Protein AF-A0A357ASH8-F1 (afdb_monomer_lite)

Radius of gyration: 19.85 Å; chains: 1; bounding box: 44×54×44 Å

Foldseek 3Di:
DACQVPPDPLLQGWDKDWDWDWDQDPVGTDTDIDIDIHDDPQNVVLVVVVVVLVPDPPDDPVRNVVVSVVSNVSSVVSSVVVVVVVVVVVVVVVVVVVVVVD

pLDDT: mean 91.65, std 9.65, range [43.06, 97.75]

Secondary structure (DSSP, 8-state):
-BTTTS--TT----EEEEEEEEEEETTEEEEEEEEEEE--HHHHHHHHHHHHHHH-TT--HHHHHHHHHHHHHHHHHHHHHHHHHHHHHHHHHHHHHHHTT-

Sequence (102 aa):
KDYIKKPKSSGYRSLHLIVQVPIFTEEGKKMMYAEVQLRTIAMDFWASVEHKLRYKKNLTLEQQKELEGDLISCAAISADLDTRMQNVYDYLKESTEAEGKN

Structure (mmCIF, N/CA/C/O backbone):
data_AF-A0A357ASH8-F1
#
_entry.id   AF-A0A357ASH8-F1
#
loop_
_atom_site.group_PDB
_atom_site.id
_atom_site.type_symbol
_atom_site.label_atom_id
_atom_site.label_alt_id
_atom_site.label_comp_id
_atom_site.label_asym_id
_atom_site.label_entity_id
_atom_site.label_seq_id
_atom_site.pdbx_PDB_ins_code
_atom_site.Cartn_x
_atom_site.Cartn_y
_atom_site.Cartn_z
_atom_site.occupancy
_atom_site.B_iso_or_equiv
_atom_site.auth_seq_id
_atom_site.auth_comp_id
_atom_site.auth_asym_id
_atom_site.auth_atom_id
_atom_site.pdbx_PDB_model_num
ATOM 1 N N . LYS A 1 1 ? -11.989 5.991 -1.717 1.00 92.75 1 LYS A N 1
ATOM 2 C CA . LYS A 1 1 ? -11.096 6.659 -2.691 1.00 92.75 1 LYS A CA 1
ATOM 3 C C . LYS A 1 1 ? -10.175 5.618 -3.305 1.00 92.75 1 LYS A C 1
ATOM 5 O O . LYS A 1 1 ? -9.541 4.885 -2.561 1.00 92.75 1 LYS A O 1
ATOM 10 N N . ASP A 1 2 ? -10.121 5.544 -4.630 1.00 95.38 2 ASP A N 1
ATOM 11 C CA . ASP A 1 2 ? -9.324 4.546 -5.350 1.00 95.38 2 ASP A CA 1
ATOM 12 C C . ASP A 1 2 ? -8.040 5.189 -5.898 1.00 95.38 2 ASP A C 1
ATOM 14 O O . ASP A 1 2 ? -8.045 5.782 -6.979 1.00 95.38 2 ASP A O 1
ATOM 18 N N . TYR A 1 3 ? -6.952 5.107 -5.123 1.00 96.31 3 TYR A N 1
ATOM 19 C CA . TYR A 1 3 ? -5.629 5.567 -5.559 1.00 96.31 3 TYR A CA 1
ATOM 20 C C . TYR A 1 3 ? -4.845 4.481 -6.302 1.00 96.31 3 TYR A C 1
ATOM 22 O O . TYR A 1 3 ? -3.692 4.701 -6.652 1.00 96.31 3 TYR A O 1
ATOM 30 N N . ILE A 1 4 ? -5.437 3.310 -6.544 1.00 93.44 4 ILE A N 1
ATOM 31 C CA . ILE A 1 4 ? -4.842 2.293 -7.414 1.00 93.44 4 ILE A CA 1
ATOM 32 C C . ILE A 1 4 ? -5.124 2.680 -8.868 1.00 93.44 4 ILE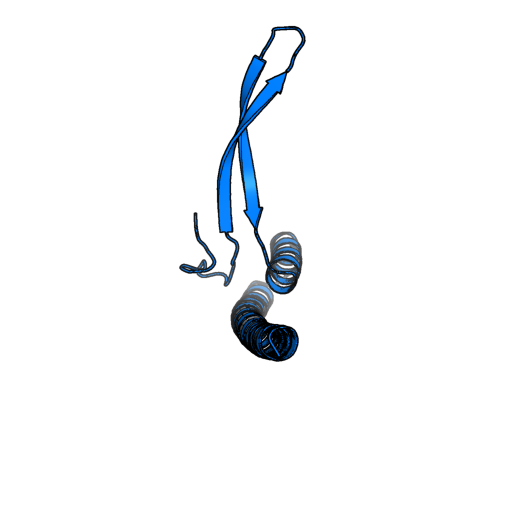 A C 1
ATOM 34 O O . ILE A 1 4 ? -4.195 2.773 -9.667 1.00 93.44 4 ILE A O 1
ATOM 38 N N . LYS A 1 5 ? -6.386 3.005 -9.190 1.00 93.25 5 LYS A N 1
ATOM 39 C CA . LYS A 1 5 ? -6.787 3.492 -10.523 1.00 93.25 5 LYS A CA 1
ATOM 40 C C . LYS A 1 5 ? -6.306 4.909 -10.815 1.00 93.25 5 LYS A C 1
ATOM 42 O O . LYS A 1 5 ? -5.995 5.229 -11.958 1.00 93.25 5 LYS A O 1
ATOM 47 N N . LYS A 1 6 ? -6.292 5.777 -9.799 1.00 94.62 6 LYS A N 1
ATOM 48 C CA . LYS A 1 6 ? -5.857 7.179 -9.910 1.00 94.62 6 LYS A CA 1
ATOM 49 C C . LYS A 1 6 ? -4.766 7.467 -8.871 1.00 94.62 6 LYS A C 1
ATOM 51 O O . LYS A 1 6 ? -5.074 8.055 -7.829 1.00 94.62 6 LYS A O 1
ATOM 56 N N . PRO A 1 7 ? -3.520 7.018 -9.113 1.00 94.62 7 PRO A N 1
ATOM 57 C CA . PRO A 1 7 ? -2.414 7.243 -8.188 1.00 94.62 7 PRO A CA 1
ATOM 58 C C . PRO A 1 7 ? -2.169 8.734 -7.963 1.00 94.62 7 PRO A C 1
ATOM 60 O O . PRO A 1 7 ? -2.456 9.570 -8.822 1.00 94.62 7 PRO A O 1
ATOM 63 N N . LYS A 1 8 ? -1.627 9.077 -6.791 1.00 94.38 8 LYS A N 1
ATOM 64 C CA . LYS A 1 8 ? -1.176 10.452 -6.533 1.00 94.38 8 LYS A CA 1
ATOM 65 C C . LYS A 1 8 ? 0.059 10.766 -7.380 1.00 94.38 8 LYS A C 1
ATOM 67 O O . LYS A 1 8 ? 0.793 9.860 -7.763 1.00 94.38 8 LYS A O 1
ATOM 72 N N . SER A 1 9 ? 0.340 12.053 -7.579 1.00 93.12 9 SER A N 1
ATOM 73 C CA . SER A 1 9 ? 1.555 12.517 -8.268 1.00 93.12 9 SER A CA 1
ATOM 74 C C . SER A 1 9 ? 2.853 12.016 -7.626 1.00 93.12 9 SER A C 1
ATOM 76 O O . SER A 1 9 ? 3.837 11.835 -8.326 1.00 93.12 9 SER A O 1
ATOM 78 N N . SER A 1 10 ? 2.845 11.732 -6.320 1.00 90.94 10 SER A N 1
ATOM 79 C CA . SER A 1 10 ? 3.985 11.135 -5.615 1.00 90.94 10 SER A CA 1
ATOM 80 C C . SER A 1 10 ? 4.219 9.653 -5.932 1.00 90.94 10 SER A C 1
ATOM 82 O O . SER A 1 10 ? 5.165 9.079 -5.417 1.00 90.94 10 SER A O 1
ATOM 84 N N . GLY A 1 11 ? 3.342 8.999 -6.702 1.00 92.31 11 GLY A N 1
ATOM 85 C CA . GLY A 1 11 ? 3.378 7.552 -6.943 1.00 92.31 11 GLY A CA 1
ATOM 86 C C . GLY A 1 11 ? 2.571 6.722 -5.938 1.00 92.31 11 GLY A C 1
ATOM 87 O O . GLY A 1 11 ? 2.377 5.527 -6.150 1.00 92.31 11 GLY A O 1
ATOM 88 N N . TYR A 1 12 ? 2.028 7.341 -4.883 1.00 95.75 12 TYR A N 1
ATOM 89 C CA . TYR A 1 12 ? 1.250 6.642 -3.855 1.00 95.75 12 TYR A CA 1
ATOM 90 C C . TYR A 1 12 ? 0.018 5.925 -4.428 1.00 95.75 12 TYR A C 1
ATOM 92 O O . TYR A 1 12 ? -0.815 6.544 -5.104 1.00 95.75 12 TYR A O 1
ATOM 100 N N . ARG A 1 13 ? -0.128 4.646 -4.059 1.00 96.94 13 ARG A N 1
ATOM 101 C CA . ARG A 1 13 ? -1.231 3.748 -4.431 1.00 96.94 13 ARG A CA 1
ATOM 102 C C . ARG A 1 13 ? -1.792 3.043 -3.198 1.00 96.94 13 ARG A C 1
ATOM 104 O O . ARG A 1 13 ? -1.041 2.581 -2.348 1.00 96.94 13 ARG A O 1
ATOM 111 N N . SER A 1 14 ? -3.118 3.003 -3.092 1.00 96.94 14 SER A N 1
ATOM 112 C CA . SER A 1 14 ? -3.883 2.296 -2.054 1.00 96.94 14 SER A CA 1
ATOM 113 C C . SER A 1 14 ? -5.377 2.434 -2.361 1.00 96.94 14 SER A C 1
ATOM 115 O O . SER A 1 14 ? -5.807 3.455 -2.909 1.00 96.94 14 SER A O 1
ATOM 117 N N . LEU A 1 15 ? -6.196 1.458 -1.982 1.00 97.56 15 LEU A N 1
ATOM 118 C CA . LEU A 1 15 ? -7.650 1.606 -2.003 1.00 97.56 15 LEU A CA 1
ATOM 119 C C . LEU A 1 15 ? -8.132 1.982 -0.602 1.00 97.56 15 LEU A C 1
ATOM 121 O O . LEU A 1 15 ? -7.945 1.233 0.347 1.00 97.56 15 LEU A O 1
ATOM 125 N N . HIS A 1 16 ? -8.740 3.157 -0.464 1.00 97.56 16 HIS A N 1
ATOM 126 C CA . HIS A 1 16 ? -9.252 3.661 0.813 1.00 97.56 16 HIS A CA 1
ATOM 127 C C . HIS A 1 16 ? -10.767 3.515 0.857 1.00 97.56 16 HIS A C 1
ATOM 129 O O . HIS A 1 16 ? -11.468 4.062 0.002 1.00 97.56 16 HIS A O 1
ATOM 135 N N . LEU A 1 17 ? -11.283 2.836 1.868 1.00 97.25 17 LEU A N 1
ATOM 136 C CA . LEU A 1 17 ? -12.706 2.643 2.109 1.00 97.25 17 LEU A CA 1
ATOM 137 C C . LEU A 1 17 ? -13.056 3.289 3.446 1.00 97.25 17 LEU A C 1
ATOM 139 O O . LEU A 1 17 ? -12.363 3.071 4.431 1.00 97.25 17 LEU A O 1
ATOM 143 N N . ILE A 1 18 ? -14.126 4.077 3.486 1.00 97.31 18 ILE A N 1
ATOM 144 C CA . ILE A 1 18 ? -14.689 4.563 4.747 1.00 97.31 18 ILE A CA 1
ATOM 145 C C . ILE A 1 18 ? -15.920 3.711 5.008 1.00 97.31 18 ILE A C 1
ATOM 147 O O . ILE A 1 18 ? -16.859 3.726 4.213 1.00 97.31 18 ILE A O 1
ATOM 151 N N . VAL A 1 19 ? -15.887 2.944 6.090 1.00 97.25 19 VAL A N 1
ATOM 152 C CA . VAL A 1 19 ? -16.962 2.035 6.482 1.00 97.25 19 VAL A CA 1
ATOM 153 C C . VAL A 1 19 ? -17.549 2.484 7.806 1.00 97.25 19 VAL A C 1
ATOM 155 O O . VAL A 1 19 ? -16.848 3.034 8.654 1.00 97.25 19 VAL A O 1
ATOM 158 N N . GLN A 1 20 ? -18.844 2.256 7.986 1.00 97.62 20 GLN A N 1
ATOM 159 C CA . GLN A 1 20 ? -19.502 2.490 9.260 1.00 97.62 20 GLN A CA 1
ATOM 160 C C . GLN A 1 20 ? -19.600 1.162 10.011 1.00 97.62 20 GLN A C 1
ATOM 162 O O . GLN A 1 20 ? -20.159 0.199 9.490 1.00 97.62 20 GLN A O 1
ATOM 167 N N . VAL A 1 21 ? -19.060 1.107 11.225 1.00 96.75 21 VAL A N 1
ATOM 168 C CA . VAL A 1 21 ? -19.057 -0.091 12.068 1.00 96.75 21 VAL A CA 1
ATOM 169 C C . VAL A 1 21 ? -19.754 0.189 13.398 1.00 96.75 21 VAL A C 1
ATOM 171 O O . VAL A 1 21 ? -19.575 1.267 13.974 1.00 96.75 21 VAL A O 1
ATOM 174 N N . PRO A 1 22 ? -20.571 -0.746 13.903 1.00 97.00 22 PRO A N 1
ATOM 175 C CA . PRO A 1 22 ? -21.129 -0.624 15.237 1.00 97.00 22 PRO A CA 1
ATOM 176 C C . PRO A 1 22 ? -20.063 -0.954 16.283 1.00 97.00 22 PRO A C 1
ATOM 178 O O . PRO A 1 22 ? -19.447 -2.016 16.230 1.00 97.00 22 PRO A O 1
ATOM 181 N N . ILE A 1 23 ? -19.896 -0.076 17.266 1.00 96.44 23 ILE A N 1
ATOM 182 C CA . ILE A 1 23 ? -19.190 -0.382 18.510 1.00 96.44 23 ILE A CA 1
ATOM 183 C C . ILE A 1 23 ? -20.194 -0.414 19.659 1.00 96.44 23 ILE A C 1
ATOM 185 O O . ILE A 1 23 ? -21.172 0.339 19.673 1.00 96.44 23 ILE A O 1
ATOM 189 N N . PHE A 1 24 ? -19.965 -1.300 20.620 1.00 96.19 24 PHE A N 1
ATOM 190 C CA . PHE A 1 24 ? -20.822 -1.457 21.788 1.00 96.19 24 PHE A CA 1
ATOM 191 C C . PHE A 1 24 ? -20.084 -0.900 23.000 1.00 96.19 24 PHE A C 1
ATOM 193 O O . PHE A 1 24 ? -18.989 -1.349 23.325 1.00 96.19 24 PHE A O 1
ATOM 200 N N . THR A 1 25 ? -20.673 0.120 23.616 1.00 94.81 25 THR A N 1
ATOM 201 C CA . THR A 1 25 ? -20.154 0.794 24.813 1.00 94.81 25 THR A CA 1
ATOM 202 C C . THR A 1 25 ? -21.132 0.607 25.970 1.00 94.81 25 THR A C 1
ATOM 204 O O . THR A 1 25 ? -22.254 0.149 25.752 1.00 94.81 25 THR A O 1
ATOM 207 N N . GLU A 1 26 ? -20.746 0.992 27.187 1.00 95.25 26 GLU A N 1
ATOM 208 C CA . GLU A 1 26 ? -21.653 1.000 28.350 1.00 95.25 26 GLU A CA 1
ATOM 209 C C . GLU A 1 26 ? -22.897 1.879 28.117 1.00 95.25 26 GLU A C 1
ATOM 211 O O . GLU A 1 26 ? -23.988 1.554 28.570 1.00 95.25 26 GLU A O 1
ATOM 216 N N . GLU A 1 27 ? -22.761 2.942 27.318 1.00 93.44 27 GLU A N 1
ATOM 217 C CA . GLU A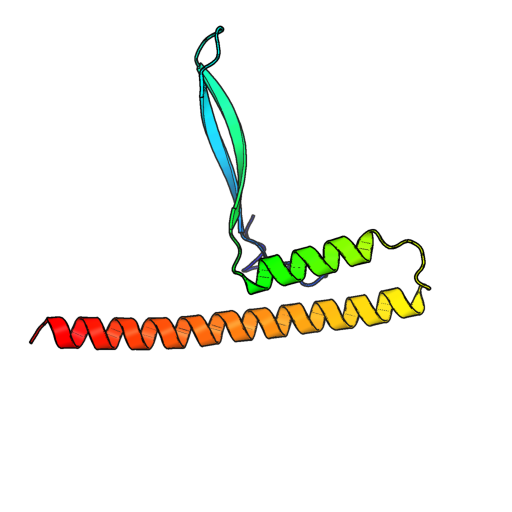 1 27 ? -23.852 3.840 26.912 1.00 93.44 27 GLU A CA 1
ATOM 218 C C . GLU A 1 27 ? -24.694 3.287 25.740 1.00 93.44 27 GLU A C 1
ATOM 220 O O . GLU A 1 27 ? -25.586 3.963 25.228 1.00 93.44 27 GLU A O 1
ATOM 225 N N . GLY A 1 28 ? -24.404 2.066 25.277 1.00 94.50 28 GLY A N 1
ATOM 226 C CA . GLY A 1 28 ? -25.103 1.397 24.182 1.00 94.50 28 GLY A CA 1
ATOM 227 C C . GLY A 1 28 ? -24.338 1.364 22.854 1.00 94.50 28 GLY A C 1
ATOM 228 O O . GLY A 1 28 ? -23.119 1.565 22.781 1.00 94.50 28 GLY A O 1
ATOM 229 N N . LYS A 1 29 ? -25.072 1.043 21.778 1.00 96.56 29 LYS A N 1
ATOM 230 C CA . LYS A 1 29 ? -24.545 0.879 20.414 1.00 96.56 29 LYS A CA 1
ATOM 231 C C . LYS A 1 29 ? -24.281 2.242 19.773 1.00 96.56 29 LYS A C 1
ATOM 233 O O . LYS A 1 29 ? -25.212 3.020 19.575 1.00 96.56 29 LYS A O 1
ATOM 238 N N . LYS A 1 30 ? -23.039 2.490 19.358 1.00 96.69 30 LYS A N 1
ATOM 239 C CA . LYS A 1 30 ? -22.633 3.692 18.615 1.00 96.69 30 LYS A CA 1
ATOM 240 C C . LYS A 1 30 ? -22.100 3.304 17.239 1.00 96.69 30 LYS A C 1
ATOM 242 O O . LYS A 1 30 ? -21.291 2.390 17.118 1.00 96.69 30 LYS A O 1
ATOM 247 N N . MET A 1 31 ? -22.561 3.988 16.194 1.00 97.25 31 MET A N 1
ATOM 248 C CA . MET A 1 31 ? -22.040 3.798 14.838 1.00 97.25 31 MET A CA 1
ATOM 249 C C . MET A 1 31 ? -20.833 4.710 14.627 1.00 97.25 31 MET A C 1
ATOM 251 O O . MET A 1 31 ? -20.963 5.929 14.710 1.00 97.25 31 MET A O 1
ATOM 255 N N . MET A 1 32 ? -19.677 4.125 14.332 1.00 96.75 32 MET A N 1
ATOM 256 C CA . MET A 1 32 ? -18.419 4.843 14.129 1.00 96.75 32 MET A CA 1
ATOM 257 C C . MET A 1 32 ? -17.928 4.663 12.699 1.00 96.75 32 MET A C 1
ATOM 259 O O . MET A 1 32 ? -18.141 3.615 12.094 1.00 96.75 32 MET A O 1
ATOM 263 N N . TYR A 1 33 ? -17.252 5.673 12.160 1.00 97.38 33 TYR A N 1
ATOM 264 C CA . TYR A 1 33 ? -16.561 5.548 10.882 1.00 97.38 33 TYR A CA 1
ATOM 265 C C . TYR A 1 33 ? -15.146 5.016 11.101 1.00 97.38 33 TYR A C 1
ATOM 267 O O . TYR A 1 33 ? -14.411 5.535 11.938 1.00 97.38 33 TYR A O 1
ATOM 275 N N . ALA A 1 34 ? -14.764 4.009 10.324 1.00 97.00 34 ALA A N 1
ATOM 276 C CA . ALA A 1 34 ? -13.406 3.495 10.242 1.00 97.00 34 ALA A CA 1
ATOM 277 C C . ALA A 1 34 ? -12.896 3.638 8.804 1.00 97.00 34 ALA A C 1
ATOM 279 O O . ALA A 1 34 ? -13.637 3.400 7.846 1.00 97.00 34 ALA A O 1
ATOM 280 N N . GLU A 1 35 ? -11.630 4.022 8.647 1.00 97.75 35 GLU A N 1
ATOM 281 C CA . GLU A 1 35 ? -10.950 3.958 7.355 1.00 97.75 35 GLU A CA 1
ATOM 282 C C . GLU A 1 35 ? -10.235 2.609 7.230 1.00 97.75 35 GLU A C 1
ATOM 284 O O . GLU A 1 35 ? -9.416 2.245 8.071 1.00 97.75 35 GLU A O 1
ATOM 289 N N . VAL A 1 36 ? -10.538 1.876 6.164 1.00 97.25 36 VAL A N 1
ATOM 290 C CA . VAL A 1 36 ? -9.862 0.636 5.785 1.00 97.25 36 VAL A CA 1
ATOM 291 C C . VAL A 1 36 ? -9.034 0.920 4.542 1.00 97.25 36 VAL A C 1
ATOM 293 O O . VAL A 1 36 ? -9.558 1.380 3.526 1.00 97.25 36 VAL A O 1
ATOM 296 N N . GLN A 1 37 ? -7.735 0.642 4.612 1.00 97.62 37 GLN A N 1
ATOM 297 C CA . GLN A 1 37 ? -6.827 0.775 3.479 1.00 97.62 37 GLN A CA 1
ATOM 298 C C . GLN A 1 37 ? -6.407 -0.610 2.993 1.00 97.62 37 GLN A C 1
ATOM 300 O O . GLN A 1 37 ? -5.842 -1.390 3.754 1.00 97.62 37 GLN A O 1
ATOM 305 N N . LEU A 1 38 ? -6.678 -0.904 1.725 1.00 97.25 38 LEU A N 1
ATOM 306 C CA . LEU A 1 38 ? -6.298 -2.151 1.069 1.00 97.25 38 LEU A CA 1
ATOM 307 C C . LEU A 1 38 ? -5.097 -1.890 0.157 1.00 97.25 38 LEU A C 1
ATOM 309 O O . LEU A 1 38 ? -5.129 -0.984 -0.684 1.00 97.25 38 LEU A O 1
ATOM 313 N N . ARG A 1 39 ? -4.036 -2.676 0.348 1.00 97.25 39 ARG A N 1
ATOM 314 C CA . ARG A 1 39 ? -2.745 -2.549 -0.337 1.00 97.25 39 ARG A CA 1
ATOM 315 C C . ARG A 1 39 ? -2.192 -3.926 -0.683 1.00 97.25 39 ARG A C 1
ATOM 317 O O . ARG A 1 39 ? -2.407 -4.877 0.064 1.00 97.25 39 ARG A O 1
ATOM 324 N N . THR A 1 40 ? -1.441 -4.007 -1.778 1.00 97.00 40 THR A N 1
ATOM 325 C CA . THR A 1 40 ? -0.500 -5.113 -1.994 1.00 97.00 40 THR A CA 1
ATOM 326 C C . THR A 1 40 ? 0.703 -4.952 -1.061 1.00 97.00 40 THR A C 1
ATOM 328 O O . THR A 1 40 ? 0.932 -3.878 -0.493 1.00 97.00 40 THR A O 1
ATOM 331 N N . ILE A 1 41 ? 1.510 -6.006 -0.924 1.00 97.00 41 ILE A N 1
ATOM 332 C CA . ILE A 1 41 ? 2.755 -5.954 -0.143 1.00 97.00 41 ILE A CA 1
ATOM 333 C C . ILE A 1 41 ? 3.698 -4.883 -0.712 1.00 97.00 41 ILE A C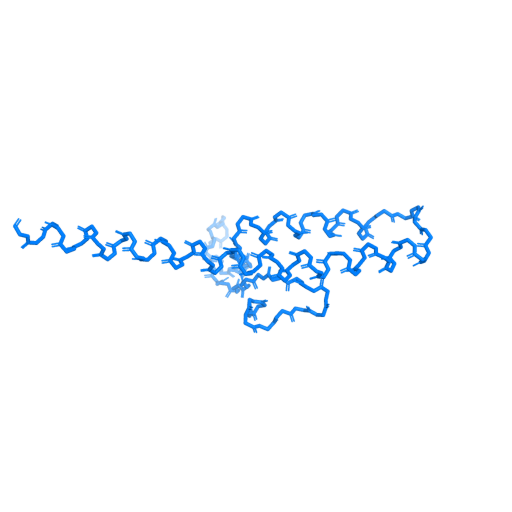 1
ATOM 335 O O . ILE A 1 41 ? 4.286 -4.113 0.048 1.00 97.00 41 ILE A O 1
ATOM 339 N N . ALA A 1 42 ? 3.799 -4.780 -2.042 1.00 96.25 42 ALA A N 1
ATOM 340 C CA . ALA A 1 42 ? 4.658 -3.799 -2.697 1.00 96.25 42 ALA A CA 1
ATOM 341 C C . ALA A 1 42 ? 4.197 -2.354 -2.432 1.00 96.25 42 ALA A C 1
ATOM 343 O O . ALA A 1 42 ? 5.018 -1.493 -2.110 1.00 96.25 42 ALA A O 1
ATOM 344 N N . MET A 1 43 ? 2.884 -2.091 -2.481 1.00 97.06 43 MET A N 1
ATOM 345 C CA . MET A 1 43 ? 2.322 -0.779 -2.130 1.00 97.06 43 MET A CA 1
ATOM 346 C C . MET A 1 43 ? 2.623 -0.392 -0.678 1.00 97.06 43 MET A C 1
ATOM 348 O O . MET A 1 43 ? 2.951 0.765 -0.407 1.00 97.06 43 MET A O 1
ATOM 352 N N . ASP A 1 44 ? 2.507 -1.336 0.258 1.00 96.38 44 ASP A N 1
ATOM 353 C CA . ASP A 1 44 ? 2.743 -1.056 1.675 1.00 96.38 44 ASP A CA 1
ATOM 354 C C . ASP A 1 44 ? 4.224 -0.822 1.996 1.00 96.38 44 ASP A C 1
ATOM 356 O O . ASP A 1 44 ? 4.572 0.128 2.709 1.00 96.38 44 ASP A O 1
ATOM 360 N N . PHE A 1 45 ? 5.102 -1.620 1.386 1.00 95.12 45 PHE A N 1
ATOM 361 C CA . PHE A 1 45 ? 6.543 -1.415 1.457 1.00 95.12 45 PHE A CA 1
ATOM 362 C C . PHE A 1 45 ? 6.931 -0.029 0.929 1.00 95.12 45 PHE A C 1
ATOM 364 O O . PHE A 1 45 ? 7.589 0.741 1.634 1.00 95.12 45 PHE A O 1
ATOM 371 N N . TRP A 1 46 ? 6.459 0.327 -0.269 1.00 96.12 46 TRP A N 1
ATOM 372 C CA . TRP A 1 46 ? 6.729 1.628 -0.875 1.00 96.12 46 TRP A CA 1
ATOM 373 C C . TRP A 1 46 ? 6.253 2.787 0.013 1.00 96.12 46 TRP A C 1
ATOM 375 O O . TRP A 1 46 ? 7.020 3.706 0.305 1.00 96.12 46 TRP A O 1
ATOM 385 N N . ALA A 1 47 ? 5.009 2.723 0.506 1.00 95.00 47 ALA A N 1
ATOM 386 C CA . ALA A 1 47 ? 4.430 3.773 1.344 1.00 95.00 47 ALA A CA 1
ATOM 387 C C . ALA A 1 47 ? 5.191 3.945 2.667 1.00 95.00 47 ALA A C 1
ATOM 389 O O . ALA A 1 47 ? 5.348 5.065 3.154 1.00 95.00 47 ALA A O 1
ATOM 390 N N . SER A 1 48 ? 5.698 2.849 3.234 1.00 93.44 48 SER A N 1
ATOM 391 C CA . SER A 1 48 ? 6.514 2.877 4.449 1.00 93.44 48 SER A CA 1
ATOM 392 C C . SER A 1 48 ? 7.866 3.566 4.236 1.00 93.44 48 SER A C 1
ATOM 394 O O . SER A 1 48 ? 8.342 4.276 5.127 1.00 93.44 48 SER A O 1
ATOM 396 N N . VAL A 1 49 ? 8.494 3.378 3.071 1.00 93.06 49 VAL A N 1
ATOM 397 C CA . VAL A 1 49 ? 9.756 4.052 2.719 1.00 93.06 49 VAL A CA 1
ATOM 398 C C . VAL A 1 49 ? 9.519 5.537 2.450 1.00 93.06 49 VAL A C 1
ATOM 400 O O . VAL A 1 49 ? 10.224 6.371 3.020 1.00 93.06 49 VAL A O 1
ATOM 403 N N . GLU A 1 50 ? 8.503 5.873 1.655 1.00 93.12 50 GLU A N 1
ATOM 404 C CA . GLU A 1 50 ? 8.154 7.262 1.336 1.00 93.12 50 GLU A CA 1
ATOM 405 C C . GLU A 1 50 ? 7.841 8.071 2.598 1.00 93.12 50 GLU A C 1
ATOM 407 O O . GLU A 1 50 ? 8.385 9.160 2.799 1.00 93.12 50 GLU A O 1
ATOM 412 N N . HIS A 1 51 ? 7.067 7.485 3.515 1.00 90.25 51 HIS A N 1
ATOM 413 C CA . HIS A 1 51 ? 6.765 8.113 4.791 1.00 90.25 51 HIS A CA 1
ATOM 414 C C . HIS A 1 51 ? 8.041 8.36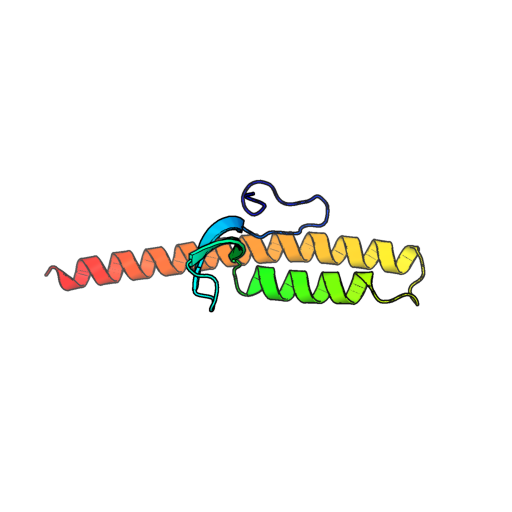6 5.602 1.00 90.25 51 HIS A C 1
ATOM 416 O O . HIS A 1 51 ? 8.254 9.467 6.100 1.00 90.25 51 HIS A O 1
ATOM 422 N N . LYS A 1 52 ? 8.947 7.386 5.715 1.00 88.56 52 LYS A N 1
ATOM 423 C CA . LYS A 1 52 ? 10.228 7.587 6.419 1.00 88.56 52 LYS A CA 1
ATOM 424 C C . LYS A 1 52 ? 11.075 8.686 5.778 1.00 88.56 52 LYS A C 1
ATOM 426 O O . LYS A 1 52 ? 11.734 9.429 6.506 1.00 88.56 52 LYS A O 1
ATOM 431 N N . LEU A 1 53 ? 11.058 8.796 4.449 1.00 86.88 53 LEU A N 1
ATOM 432 C CA . LEU A 1 53 ? 11.798 9.825 3.727 1.00 86.88 53 LEU A CA 1
ATOM 433 C C . LEU A 1 53 ? 11.255 11.227 4.032 1.00 86.88 53 LEU A C 1
ATOM 435 O O . LEU A 1 53 ? 12.037 12.097 4.408 1.00 86.88 53 LEU A O 1
ATOM 439 N N . ARG A 1 54 ? 9.930 11.426 3.977 1.00 82.50 54 ARG A N 1
ATOM 440 C CA . ARG A 1 54 ? 9.288 12.726 4.264 1.00 82.50 54 ARG A CA 1
ATOM 441 C C . ARG A 1 54 ? 9.617 13.293 5.646 1.00 82.50 54 ARG A C 1
ATOM 443 O O . ARG A 1 54 ? 9.620 14.506 5.827 1.00 82.50 54 ARG A O 1
ATOM 450 N N . TYR A 1 55 ? 9.865 12.431 6.631 1.00 81.12 55 TYR A N 1
ATOM 451 C CA . TYR A 1 55 ? 10.156 12.853 8.004 1.00 81.12 55 TYR A CA 1
ATOM 452 C C . TYR A 1 55 ? 11.650 13.092 8.278 1.00 81.12 55 TYR A C 1
ATOM 454 O O . TYR A 1 55 ? 11.992 13.650 9.325 1.00 81.12 55 TYR A O 1
ATOM 462 N N . LYS A 1 56 ? 12.560 12.721 7.366 1.00 83.12 56 LYS A N 1
ATOM 463 C CA . LYS A 1 56 ? 13.992 13.017 7.516 1.00 83.12 56 LYS A CA 1
ATOM 464 C C . LYS A 1 56 ? 14.281 14.473 7.143 1.00 83.12 56 LYS A C 1
ATOM 466 O O . LYS A 1 56 ? 14.304 14.836 5.976 1.00 83.12 56 LYS A O 1
ATOM 471 N N . LYS A 1 57 ? 14.587 15.297 8.150 1.00 69.81 57 LYS A N 1
ATOM 472 C CA . LYS A 1 57 ? 14.844 16.745 7.998 1.00 69.81 57 LYS A CA 1
ATOM 473 C C . LYS A 1 57 ? 16.266 17.123 7.549 1.00 69.81 57 LYS A C 1
ATOM 475 O O . LYS A 1 57 ? 16.541 18.303 7.381 1.00 69.81 57 LYS A O 1
ATOM 480 N N . ASN A 1 58 ? 17.159 16.151 7.353 1.00 81.62 58 ASN A N 1
ATOM 481 C CA . ASN A 1 58 ? 18.596 16.399 7.144 1.00 81.62 58 ASN A CA 1
ATOM 482 C C . ASN A 1 58 ? 19.044 16.286 5.675 1.00 81.62 58 ASN A C 1
ATOM 484 O O . ASN A 1 58 ? 20.234 16.131 5.417 1.00 81.62 58 ASN A O 1
ATOM 488 N N . LEU A 1 59 ? 18.113 16.297 4.721 1.00 84.25 59 LEU A N 1
ATOM 489 C CA . LEU A 1 59 ? 18.419 16.166 3.295 1.00 84.25 59 LEU A CA 1
ATOM 490 C C . LEU A 1 59 ? 18.435 17.535 2.623 1.00 84.25 59 LEU A C 1
ATOM 492 O O . LEU A 1 59 ? 17.548 18.354 2.881 1.00 84.25 59 LEU A O 1
ATOM 496 N N . THR A 1 60 ? 19.400 17.762 1.731 1.00 88.31 60 THR A N 1
ATOM 497 C CA . THR A 1 60 ? 19.388 18.946 0.863 1.00 88.31 60 THR A CA 1
ATOM 498 C C . THR A 1 60 ? 18.205 18.880 -0.109 1.00 88.31 60 THR A C 1
ATOM 500 O O . THR A 1 60 ? 17.659 17.807 -0.373 1.00 88.31 60 THR A O 1
ATOM 503 N N . LEU A 1 61 ? 17.798 20.024 -0.667 1.00 85.50 61 LEU A N 1
ATOM 504 C CA . LEU A 1 61 ? 16.698 20.078 -1.642 1.00 85.50 61 LEU A CA 1
ATOM 505 C C . LEU A 1 61 ? 16.965 19.209 -2.882 1.00 85.50 61 LEU A C 1
ATOM 507 O O . LEU A 1 61 ? 16.044 18.605 -3.424 1.00 85.50 61 LEU A O 1
ATOM 511 N N . GLU A 1 62 ? 18.221 19.129 -3.316 1.00 88.75 62 GLU A N 1
ATOM 512 C CA . GLU A 1 62 ? 18.627 18.320 -4.466 1.00 88.75 62 GLU A CA 1
ATOM 513 C C . GLU A 1 62 ? 18.490 16.819 -4.179 1.00 88.75 62 GLU A C 1
ATOM 515 O O . GLU A 1 62 ? 17.846 16.109 -4.947 1.00 88.75 62 GLU A O 1
ATOM 520 N N . GLN A 1 63 ? 18.971 16.365 -3.015 1.00 89.38 63 GLN A N 1
ATOM 521 C CA . GLN A 1 63 ? 18.828 14.974 -2.570 1.00 89.38 63 GLN A CA 1
ATOM 522 C C . GLN A 1 63 ? 17.361 14.566 -2.409 1.00 89.38 63 GLN A C 1
ATOM 524 O O . GLN A 1 63 ? 16.986 13.446 -2.744 1.00 89.38 63 GLN A O 1
ATOM 529 N N . GLN A 1 64 ? 16.515 15.466 -1.897 1.00 87.25 64 GLN A N 1
ATOM 530 C CA . GLN A 1 64 ? 15.079 15.202 -1.787 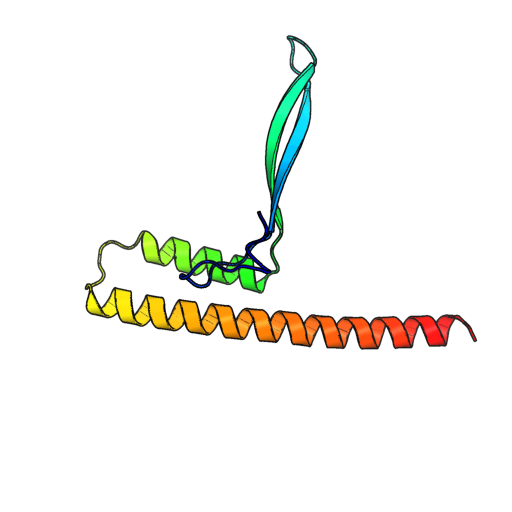1.00 87.25 64 GLN A CA 1
ATOM 531 C C . GLN A 1 64 ? 14.455 14.980 -3.164 1.00 87.25 64 GLN A C 1
ATOM 533 O O . GLN A 1 64 ? 13.728 14.009 -3.351 1.00 87.25 64 GLN A O 1
ATOM 538 N N . LYS A 1 65 ? 14.780 15.838 -4.135 1.00 88.25 65 LYS A N 1
ATOM 539 C CA . LYS A 1 65 ? 14.231 15.750 -5.490 1.00 88.25 65 LYS A CA 1
ATOM 540 C C . LYS A 1 65 ? 14.659 14.471 -6.214 1.00 88.25 65 LYS A C 1
ATOM 542 O O . LYS A 1 65 ? 13.840 13.865 -6.901 1.00 88.25 65 LYS A O 1
ATOM 547 N N . GLU A 1 66 ? 15.916 14.063 -6.062 1.00 91.50 66 GLU A N 1
ATOM 548 C CA . GLU A 1 66 ? 16.427 12.808 -6.625 1.00 91.50 66 GLU A CA 1
ATOM 549 C C . GLU A 1 66 ? 15.684 11.599 -6.037 1.00 91.50 66 GLU A C 1
ATOM 551 O O . GLU A 1 66 ? 15.098 10.806 -6.775 1.00 91.50 66 GLU A O 1
ATOM 556 N N . LEU A 1 67 ? 15.591 11.525 -4.705 1.00 91.19 67 LEU A N 1
ATOM 557 C CA . LEU A 1 67 ? 14.909 10.431 -4.009 1.00 91.19 67 LEU A CA 1
ATOM 558 C C . LEU A 1 67 ? 13.402 10.383 -4.303 1.00 91.19 67 LEU A C 1
ATOM 560 O O . LEU A 1 67 ? 12.825 9.300 -4.391 1.00 91.19 67 LEU A O 1
ATOM 564 N N . GLU A 1 68 ? 12.746 11.533 -4.468 1.00 90.81 68 GLU A N 1
ATOM 565 C CA . GLU A 1 68 ? 11.350 11.591 -4.917 1.00 90.81 68 GLU A CA 1
ATOM 566 C C . GLU A 1 68 ? 11.184 11.009 -6.327 1.00 90.81 68 GLU A C 1
ATOM 568 O O . GLU A 1 68 ? 10.245 10.245 -6.563 1.00 90.81 68 GLU A O 1
ATOM 573 N N . GLY A 1 69 ? 12.101 11.322 -7.247 1.00 93.44 69 GLY A N 1
ATOM 574 C CA . GLY A 1 69 ? 12.119 10.747 -8.594 1.00 93.44 69 GLY A CA 1
ATOM 575 C C . GLY A 1 69 ? 12.252 9.224 -8.572 1.00 93.44 69 GLY A C 1
ATOM 576 O O . GLY A 1 69 ? 11.459 8.520 -9.208 1.00 93.44 69 GLY A O 1
ATOM 577 N N . ASP A 1 70 ? 13.187 8.714 -7.772 1.00 94.56 70 ASP A N 1
ATOM 578 C CA . ASP A 1 70 ? 13.395 7.276 -7.591 1.00 94.56 70 ASP A CA 1
ATOM 579 C C . ASP A 1 70 ? 12.173 6.590 -6.986 1.00 94.56 70 ASP A C 1
ATOM 581 O O . ASP A 1 70 ? 11.765 5.520 -7.446 1.00 94.56 70 ASP A O 1
ATOM 585 N N . LEU A 1 71 ? 11.532 7.209 -5.992 1.00 95.00 71 LEU A N 1
ATOM 586 C CA . LEU A 1 71 ? 10.310 6.674 -5.402 1.00 95.00 71 LEU A CA 1
ATOM 587 C C . LEU A 1 71 ? 9.173 6.618 -6.423 1.00 95.00 71 LEU A C 1
ATOM 589 O O . LEU A 1 71 ? 8.484 5.600 -6.492 1.00 95.00 71 LEU A O 1
ATOM 593 N N . ILE A 1 72 ? 8.986 7.647 -7.250 1.00 95.88 72 ILE A N 1
ATOM 594 C CA . ILE A 1 72 ? 7.967 7.631 -8.310 1.00 95.88 72 ILE A CA 1
ATOM 595 C C . ILE A 1 72 ? 8.231 6.479 -9.293 1.00 95.88 72 ILE A C 1
ATOM 597 O O . ILE A 1 72 ? 7.305 5.736 -9.632 1.00 95.88 72 ILE A O 1
ATOM 601 N N . SER A 1 73 ? 9.488 6.284 -9.702 1.00 96.69 73 SER A N 1
ATOM 602 C CA . SER A 1 73 ? 9.894 5.175 -10.575 1.00 96.69 73 SER A CA 1
ATOM 603 C C . SER A 1 73 ? 9.626 3.809 -9.926 1.00 96.69 73 SER A C 1
ATOM 605 O O . SER A 1 73 ? 8.955 2.950 -10.507 1.00 96.69 73 SER A O 1
ATOM 607 N N . CYS A 1 74 ? 10.038 3.634 -8.667 1.00 96.62 74 CYS A N 1
ATOM 608 C CA . CYS A 1 74 ? 9.796 2.418 -7.891 1.00 96.62 74 CYS A CA 1
ATOM 609 C C . CYS A 1 74 ? 8.301 2.104 -7.750 1.00 96.62 74 CYS A C 1
ATOM 611 O O . CYS A 1 74 ? 7.915 0.936 -7.813 1.00 96.62 74 CYS A O 1
ATOM 613 N N . ALA A 1 75 ? 7.447 3.119 -7.588 1.00 96.94 75 ALA A N 1
ATOM 614 C CA . ALA A 1 75 ? 5.999 2.932 -7.518 1.00 96.94 75 ALA A CA 1
ATOM 615 C C . ALA A 1 75 ? 5.417 2.401 -8.836 1.00 96.94 75 ALA A C 1
ATOM 617 O O . ALA A 1 75 ? 4.498 1.580 -8.821 1.00 96.94 75 ALA A O 1
ATOM 618 N N . ALA A 1 76 ? 5.933 2.869 -9.976 1.00 96.69 76 ALA A N 1
ATOM 619 C CA . ALA A 1 76 ? 5.514 2.396 -11.292 1.00 96.69 76 ALA A CA 1
ATOM 620 C C . ALA A 1 76 ? 5.955 0.945 -11.534 1.00 96.69 76 ALA A C 1
ATOM 622 O O . ALA A 1 76 ? 5.127 0.118 -11.914 1.00 96.69 76 ALA A O 1
ATOM 623 N N . ILE A 1 77 ? 7.218 0.623 -11.233 1.00 97.38 77 ILE A N 1
ATOM 624 C CA . ILE A 1 77 ? 7.767 -0.738 -11.348 1.00 97.38 77 ILE A CA 1
ATOM 625 C C . ILE A 1 77 ? 7.009 -1.712 -10.440 1.00 97.38 77 ILE A C 1
ATOM 627 O O . ILE A 1 77 ? 6.634 -2.797 -10.872 1.00 97.38 77 ILE A O 1
ATOM 631 N N . SER A 1 78 ? 6.731 -1.310 -9.199 1.00 96.44 78 SER A N 1
ATOM 632 C CA . SER A 1 78 ? 5.982 -2.135 -8.243 1.00 96.44 78 SER A CA 1
ATOM 633 C C . SER A 1 78 ? 4.580 -2.471 -8.752 1.00 96.44 78 SER A C 1
ATOM 635 O O . SER A 1 78 ? 4.127 -3.602 -8.615 1.00 96.44 78 SER A O 1
ATOM 637 N N . ALA A 1 79 ? 3.901 -1.510 -9.384 1.00 96.44 79 ALA A N 1
ATOM 638 C CA . ALA A 1 79 ? 2.575 -1.739 -9.949 1.00 96.44 79 ALA A CA 1
ATOM 639 C C . ALA A 1 79 ? 2.593 -2.680 -11.167 1.00 96.44 79 ALA A C 1
ATOM 641 O O . ALA A 1 79 ? 1.672 -3.482 -11.333 1.00 96.44 79 ALA A O 1
ATOM 642 N N . ASP A 1 80 ? 3.624 -2.593 -12.012 1.00 97.31 80 ASP A N 1
ATOM 643 C CA . ASP A 1 80 ? 3.828 -3.534 -13.120 1.00 97.31 80 ASP A CA 1
ATOM 644 C C . ASP A 1 80 ? 4.112 -4.948 -12.591 1.00 97.31 80 ASP A C 1
ATOM 646 O O . ASP A 1 80 ? 3.491 -5.911 -13.040 1.00 97.31 80 ASP A O 1
ATOM 650 N N . LEU A 1 81 ? 4.966 -5.069 -11.570 1.00 96.56 81 LEU A N 1
ATOM 651 C CA . LEU A 1 81 ? 5.243 -6.339 -10.902 1.00 96.56 81 LEU A CA 1
ATOM 652 C C . LEU A 1 81 ? 3.968 -6.967 -10.322 1.00 96.56 81 LEU A C 1
ATOM 654 O O . LEU A 1 81 ? 3.691 -8.129 -10.611 1.00 96.56 81 LEU A O 1
ATOM 658 N N . ASP A 1 82 ? 3.181 -6.203 -9.557 1.00 96.62 82 ASP A N 1
ATOM 659 C CA . ASP A 1 82 ? 1.911 -6.674 -8.988 1.00 96.62 82 ASP A CA 1
ATOM 660 C C . ASP A 1 82 ? 0.966 -7.183 -10.091 1.00 96.62 82 ASP A C 1
ATOM 662 O O . ASP A 1 82 ? 0.367 -8.249 -9.957 1.00 96.62 82 ASP A O 1
ATOM 666 N N . THR A 1 83 ? 0.878 -6.463 -11.215 1.00 96.56 83 THR A N 1
ATOM 667 C CA . THR A 1 83 ? 0.028 -6.849 -12.355 1.00 96.56 83 THR A CA 1
ATOM 668 C C . THR A 1 83 ? 0.500 -8.156 -12.993 1.00 96.56 83 THR A C 1
ATOM 670 O O . THR A 1 83 ? -0.303 -9.050 -13.251 1.00 96.56 83 THR A O 1
ATOM 673 N N . ARG A 1 84 ? 1.808 -8.306 -13.226 1.00 97.31 84 ARG A N 1
ATOM 674 C CA . ARG A 1 84 ? 2.373 -9.538 -13.800 1.00 97.31 84 ARG A CA 1
ATOM 675 C C . ARG A 1 84 ? 2.167 -10.736 -12.880 1.00 97.31 84 ARG A C 1
ATOM 677 O O . ARG A 1 84 ? 1.807 -11.806 -13.360 1.00 97.31 84 ARG A O 1
ATOM 684 N N . MET A 1 85 ? 2.366 -10.553 -11.576 1.00 96.62 85 MET A N 1
ATOM 685 C CA . MET A 1 85 ? 2.148 -11.607 -10.584 1.00 96.62 85 MET A CA 1
ATOM 686 C C . MET A 1 85 ? 0.678 -12.028 -10.518 1.00 96.62 85 MET A C 1
ATOM 688 O O . MET A 1 85 ? 0.403 -13.224 -10.452 1.00 96.62 85 MET A O 1
ATOM 692 N N . GLN A 1 86 ? -0.255 -11.073 -10.601 1.00 96.19 86 GLN A N 1
ATOM 693 C CA . GLN A 1 86 ? -1.686 -11.372 -10.676 1.00 96.19 86 GLN A CA 1
ATOM 694 C C . GLN A 1 86 ? -2.015 -12.211 -11.918 1.00 96.19 86 GLN A C 1
ATOM 696 O O . GLN A 1 86 ? -2.653 -13.249 -11.789 1.00 96.19 86 GLN A O 1
ATOM 701 N N . ASN A 1 87 ? -1.496 -11.838 -13.092 1.00 97.00 87 ASN A N 1
ATOM 702 C CA . ASN A 1 87 ? -1.728 -12.593 -14.329 1.00 97.00 87 ASN A CA 1
ATOM 703 C C . ASN A 1 87 ? -1.208 -14.040 -14.244 1.00 97.00 87 ASN A C 1
ATOM 705 O O . ASN A 1 87 ? -1.864 -14.964 -14.719 1.00 97.00 87 ASN A O 1
ATOM 709 N N . VAL A 1 88 ? -0.032 -14.250 -13.639 1.00 96.50 88 VAL A N 1
ATOM 710 C CA . VAL A 1 88 ? 0.517 -15.601 -13.419 1.00 96.50 88 VAL A CA 1
ATOM 711 C C . VAL A 1 88 ? -0.373 -16.400 -12.467 1.00 96.50 88 VAL A C 1
ATOM 713 O O . VAL A 1 88 ? -0.641 -17.573 -12.717 1.00 96.50 88 VAL A O 1
ATOM 716 N N . TYR A 1 89 ? -0.845 -15.774 -11.387 1.00 95.00 89 TYR A N 1
ATOM 717 C CA . TYR A 1 89 ? -1.754 -16.411 -10.438 1.00 95.00 89 TYR A CA 1
ATOM 718 C C . TYR A 1 89 ? -3.076 -16.820 -11.099 1.00 95.00 89 TYR A C 1
ATOM 720 O O . TYR A 1 89 ? -3.522 -17.953 -10.915 1.00 95.00 89 TYR A O 1
ATOM 728 N N . ASP A 1 90 ? -3.666 -15.933 -11.901 1.00 96.00 90 ASP A N 1
ATOM 729 C CA . ASP A 1 90 ? -4.923 -16.192 -12.604 1.00 96.00 90 ASP A CA 1
ATOM 730 C C . ASP A 1 90 ? -4.774 -17.365 -13.584 1.00 96.00 90 ASP A C 1
ATOM 732 O O . ASP A 1 90 ? -5.581 -18.293 -13.557 1.00 96.00 90 ASP A O 1
ATOM 736 N N . TYR A 1 91 ? -3.676 -17.406 -14.347 1.00 95.12 91 TYR A N 1
ATOM 737 C CA . TYR A 1 91 ? -3.368 -18.521 -15.249 1.00 95.12 91 TYR A CA 1
ATOM 738 C C . TYR A 1 91 ? -3.269 -19.875 -14.521 1.00 95.12 91 TYR A C 1
ATOM 740 O O . TYR A 1 91 ? -3.815 -20.886 -14.974 1.00 95.12 91 TYR A O 1
ATOM 748 N N . LEU A 1 92 ? -2.577 -19.914 -13.376 1.00 94.50 92 LEU A N 1
ATOM 749 C CA . LEU A 1 92 ? -2.444 -21.138 -12.577 1.00 94.50 92 LEU A CA 1
ATOM 750 C C . LEU A 1 92 ? -3.792 -21.586 -12.005 1.00 94.50 92 LEU A C 1
ATOM 752 O O . LEU A 1 92 ? -4.098 -22.782 -11.990 1.00 94.50 92 LEU A O 1
ATOM 756 N N . LYS A 1 93 ? -4.606 -20.632 -11.551 1.00 93.19 93 LYS A N 1
ATOM 757 C CA . LYS A 1 93 ? -5.933 -20.901 -11.003 1.00 93.19 93 LYS A CA 1
ATOM 758 C C . LYS A 1 93 ? -6.863 -21.498 -12.060 1.00 93.19 93 LYS A C 1
ATOM 760 O O . LYS A 1 93 ? -7.469 -22.534 -11.803 1.00 93.19 93 LYS A O 1
ATOM 765 N N . GLU A 1 94 ? -6.919 -20.902 -13.249 1.00 91.19 94 GLU A N 1
ATOM 766 C CA . GLU A 1 94 ? -7.719 -21.404 -14.375 1.00 91.19 94 GLU A CA 1
ATOM 767 C C . GLU A 1 94 ? -7.292 -22.818 -14.798 1.00 91.19 94 GLU A C 1
ATOM 769 O O . GLU A 1 94 ? -8.140 -23.681 -15.030 1.00 91.19 94 GLU A O 1
ATOM 774 N N . SER A 1 95 ? -5.982 -23.082 -14.826 1.00 84.00 95 SER A N 1
ATOM 775 C CA . SER A 1 95 ? -5.437 -24.404 -15.164 1.00 84.00 95 SER A CA 1
ATOM 776 C C . SER A 1 95 ? -5.839 -25.474 -14.138 1.00 84.00 95 SER A C 1
ATOM 778 O O . SER A 1 95 ? -6.267 -26.564 -14.507 1.00 84.00 95 SER A O 1
ATOM 780 N N . THR A 1 96 ? -5.784 -25.143 -12.844 1.00 77.50 96 THR A N 1
ATOM 781 C CA . THR A 1 96 ? -6.132 -26.074 -11.754 1.00 77.50 96 THR A CA 1
ATOM 782 C C . THR A 1 96 ? -7.638 -26.375 -11.716 1.00 77.50 96 THR A C 1
ATOM 784 O O . THR A 1 96 ? -8.058 -27.501 -11.445 1.00 77.50 96 THR A O 1
ATOM 787 N N . GLU A 1 97 ? -8.481 -25.382 -12.016 1.00 75.19 97 GLU A N 1
ATOM 788 C CA . GLU A 1 97 ? -9.941 -25.546 -12.079 1.00 75.19 97 GLU A CA 1
ATOM 789 C C . GLU A 1 97 ? -10.405 -26.387 -13.282 1.00 75.19 97 GLU A C 1
ATOM 791 O O . GLU A 1 97 ? -11.470 -27.010 -13.220 1.00 75.19 97 GLU A O 1
ATOM 796 N N . ALA A 1 98 ? -9.624 -26.419 -14.366 1.00 65.75 98 ALA A N 1
ATOM 797 C CA . ALA A 1 98 ? -9.880 -27.268 -15.525 1.00 65.75 98 ALA A CA 1
ATOM 798 C C . ALA A 1 98 ? -9.530 -28.744 -15.258 1.00 65.75 98 ALA A C 1
ATOM 800 O O . ALA A 1 98 ? -10.257 -29.633 -15.699 1.00 65.75 98 ALA A O 1
ATOM 801 N N . GLU A 1 99 ? -8.466 -29.010 -14.497 1.00 60.97 99 GLU A N 1
ATOM 802 C CA . GLU A 1 99 ? -8.034 -30.370 -14.141 1.00 60.97 99 GLU A CA 1
ATOM 803 C C . GLU A 1 99 ? -8.970 -31.048 -13.127 1.00 60.97 99 GLU A C 1
ATOM 805 O O . GLU A 1 99 ? -9.228 -32.241 -13.237 1.00 60.97 99 GLU A O 1
ATOM 810 N N . GLY A 1 100 ? -9.557 -30.298 -12.186 1.00 58.47 100 GLY A N 1
ATOM 811 C CA . GLY A 1 100 ? -10.498 -30.836 -11.188 1.00 58.47 100 GLY A CA 1
ATOM 812 C C . GLY A 1 100 ? -11.903 -31.179 -11.710 1.00 58.47 100 GLY A C 1
ATOM 813 O O . GLY A 1 100 ? -12.763 -31.576 -10.922 1.00 58.47 100 GLY A O 1
ATOM 814 N N . LYS A 1 101 ? -12.165 -30.986 -13.010 1.00 54.59 101 LYS A N 1
ATOM 815 C CA . LYS A 1 101 ? -13.451 -31.280 -13.669 1.00 54.59 101 LYS A CA 1
ATOM 816 C C . LYS A 1 101 ? -13.413 -32.506 -14.596 1.00 54.59 101 LYS A C 1
ATOM 818 O O . LYS A 1 101 ? -14.445 -32.794 -15.201 1.00 54.59 101 LYS A O 1
ATOM 823 N N . ASN A 1 102 ? -12.276 -33.202 -14.697 1.00 43.06 102 ASN A N 1
ATOM 824 C CA . ASN A 1 102 ? -12.117 -34.449 -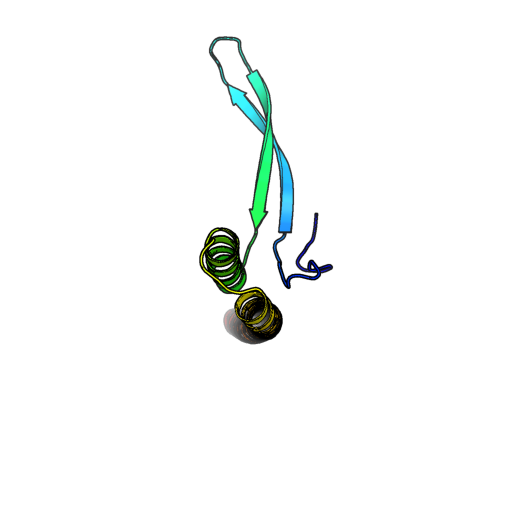15.460 1.00 43.06 102 ASN A CA 1
ATOM 825 C C . ASN A 1 102 ? -12.032 -35.677 -14.551 1.00 43.06 102 ASN A C 1
ATOM 827 O O . ASN A 1 102 ? -11.314 -35.608 -13.531 1.00 43.06 102 ASN A O 1
#